Protein AF-A0A2T0AEH6-F1 (afdb_monomer_lite)

InterPro domains:
  IPR010255 Haem peroxidase superfamily [SSF48113] (1-86)
  IPR019791 Haem peroxidase, animal-type [PF03098] (2-90)
  IPR019791 Haem peroxidase, animal-type [PS50292] (1-151)
  IPR037120 Haem peroxidase domain superfamily, animal type [G3DSA:1.10.640.10] (1-102)
  IPR050783 Oxylipin biosynthesis and metabolism [PTHR11903] (1-120)

Organism: Rhodotorula toruloides (NCBI:txid5286)

pLDDT: mean 92.05, std 7.09, range [60.19, 98.0]

Radius of gyration: 24.36 Å; chains: 1; bounding box: 51×31×75 Å

Secondary structure (DSSP, 8-state):
--PPPPSSHHHH---HHHHHHHHHHHSSGGG--HHHHHHTSPPPPP-TT-S----HHHHHHHHHHHHHHHHH-GGGTTT-SHHHH-HHHHHHTS--TTSSSTT-SHHHHHHHH-TTT--TTBHHHHSTTS-HHHHHHHHHHTT-GGG-B-----PPPP-----SHHHHHHH-

Structure (mmCIF, N/CA/C/O backbone):
data_AF-A0A2T0AEH6-F1
#
_entry.id   AF-A0A2T0AEH6-F1
#
loop_
_atom_site.group_PDB
_atom_site.id
_atom_site.type_symbol
_atom_site.label_atom_id
_atom_site.label_alt_id
_atom_site.label_comp_id
_atom_site.label_asym_id
_atom_site.label_entity_id
_atom_site.label_seq_id
_atom_site.pdbx_PDB_ins_code
_atom_site.Cartn_x
_atom_site.Cartn_y
_atom_site.Cartn_z
_atom_site.occupancy
_atom_site.B_iso_or_equiv
_atom_site.auth_seq_id
_atom_site.auth_comp_id
_atom_site.auth_asym_id
_atom_site.auth_atom_id
_atom_site.pdbx_PDB_model_num
ATOM 1 N N . LEU A 1 1 ? -2.352 8.587 20.072 1.00 83.62 1 LEU A N 1
ATOM 2 C CA . LEU A 1 1 ? -2.871 8.571 18.676 1.00 83.62 1 LEU A CA 1
ATOM 3 C C . LEU A 1 1 ? -3.802 9.749 18.335 1.00 83.62 1 LEU A C 1
ATOM 5 O O . LEU A 1 1 ? -4.031 9.993 17.147 1.00 83.62 1 LEU A O 1
ATOM 9 N N . GLY A 1 2 ? -4.309 10.501 19.326 1.00 89.06 2 GLY A N 1
ATOM 10 C CA . GLY A 1 2 ? -5.234 11.620 19.084 1.00 89.06 2 GLY A CA 1
ATOM 11 C C . GLY A 1 2 ? -6.576 11.170 18.499 1.00 89.06 2 GLY A C 1
ATOM 12 O O . GLY A 1 2 ? -7.154 11.883 17.688 1.00 89.06 2 GLY A O 1
ATOM 13 N N . LEU A 1 3 ? -6.999 9.948 18.832 1.00 93.00 3 LEU A N 1
ATOM 14 C CA . LEU A 1 3 ? -8.300 9.387 18.479 1.00 93.00 3 LEU A CA 1
ATOM 15 C C . LEU A 1 3 ? -9.266 9.607 19.647 1.00 93.00 3 LEU A C 1
ATOM 17 O O . LEU A 1 3 ? -8.816 9.762 20.782 1.00 93.00 3 LEU A O 1
ATOM 21 N N . LYS A 1 4 ? -10.571 9.623 19.361 1.00 93.62 4 LYS A N 1
ATOM 22 C CA . LYS A 1 4 ? -11.606 9.631 20.398 1.00 93.62 4 LYS A CA 1
ATOM 23 C C . LYS A 1 4 ? -11.541 8.303 21.159 1.00 93.62 4 LYS A C 1
ATOM 25 O O . LYS A 1 4 ? -11.499 7.251 20.528 1.00 93.62 4 LYS A O 1
ATOM 30 N N . GLU A 1 5 ? -11.540 8.369 22.484 1.00 94.75 5 GLU A N 1
ATOM 31 C CA . GLU A 1 5 ? -11.700 7.190 23.336 1.00 94.75 5 GLU A CA 1
ATOM 32 C C . GLU A 1 5 ? -13.144 6.685 23.256 1.00 94.75 5 GLU A C 1
ATOM 34 O O . GLU A 1 5 ? -14.090 7.478 23.293 1.00 94.75 5 GLU A O 1
ATOM 39 N N . TYR A 1 6 ? -13.306 5.372 23.116 1.00 95.50 6 TYR A N 1
ATOM 40 C CA . TYR A 1 6 ? -14.624 4.750 23.093 1.00 95.50 6 TYR A CA 1
ATOM 41 C C . TYR A 1 6 ? -15.210 4.710 24.497 1.00 95.50 6 TYR A C 1
ATOM 43 O O . TYR A 1 6 ? -14.531 4.318 25.439 1.00 95.50 6 TYR A O 1
ATOM 51 N N . THR A 1 7 ? -16.482 5.079 24.628 1.00 95.81 7 THR A N 1
ATOM 52 C CA . THR A 1 7 ? -17.208 5.007 25.909 1.00 95.81 7 THR A CA 1
ATOM 53 C C . THR A 1 7 ? -18.222 3.863 25.960 1.00 95.81 7 THR A C 1
ATOM 55 O O . THR A 1 7 ? -18.707 3.518 27.035 1.00 95.81 7 THR A O 1
ATOM 58 N N . ASP A 1 8 ? -18.525 3.245 24.816 1.00 96.62 8 ASP A N 1
ATOM 59 C CA . ASP A 1 8 ? -19.372 2.057 24.695 1.00 96.62 8 ASP A CA 1
ATOM 60 C C . ASP A 1 8 ? -18.890 1.170 23.538 1.00 96.62 8 ASP A C 1
ATOM 62 O O . ASP A 1 8 ? -18.311 1.652 22.562 1.00 96.62 8 ASP A O 1
ATOM 66 N N . PHE A 1 9 ? -19.175 -0.132 23.620 1.00 97.75 9 PHE A N 1
ATOM 67 C CA . PHE A 1 9 ? -18.813 -1.099 22.579 1.00 97.75 9 PHE A CA 1
ATOM 68 C C . PHE A 1 9 ? -19.433 -0.789 21.209 1.00 97.75 9 PHE A C 1
ATOM 70 O O . PHE A 1 9 ? -18.836 -1.138 20.198 1.00 97.75 9 PHE A O 1
ATOM 77 N N . THR A 1 10 ? -20.582 -0.108 21.151 1.00 96.75 10 THR A N 1
ATOM 78 C CA . THR A 1 10 ? -21.221 0.278 19.878 1.00 96.75 10 THR A CA 1
ATOM 79 C C . THR A 1 10 ? -20.513 1.423 19.156 1.00 96.75 10 THR A C 1
ATOM 81 O O . THR A 1 10 ? -20.726 1.613 17.960 1.00 96.75 10 THR A O 1
ATOM 84 N N . GLU A 1 11 ? -19.664 2.186 19.855 1.00 95.69 11 GLU A N 1
ATOM 85 C CA . GLU A 1 11 ? -18.783 3.165 19.211 1.00 95.69 11 GLU A CA 1
ATOM 86 C C . GLU A 1 11 ? -17.559 2.499 18.563 1.00 95.69 11 GLU A C 1
ATOM 88 O O . GLU A 1 11 ? -17.015 3.036 17.597 1.00 95.69 11 GLU A O 1
ATOM 93 N N . TRP A 1 12 ? -17.133 1.351 19.101 1.00 96.25 12 TRP A N 1
ATOM 94 C CA . TRP A 1 12 ? -16.009 0.552 18.609 1.00 96.25 12 TRP A CA 1
ATOM 95 C C . TRP A 1 12 ? -16.395 -0.301 17.392 1.00 96.25 12 TRP A C 1
ATOM 97 O O . TRP A 1 12 ? -15.698 -0.269 16.375 1.00 96.25 12 TRP A O 1
ATOM 107 N N . ASP A 1 13 ? -17.530 -0.999 17.474 1.00 97.00 13 ASP A N 1
ATOM 108 C CA . ASP A 1 13 ? -18.149 -1.706 16.353 1.00 97.00 13 ASP A CA 1
ATOM 109 C C . ASP A 1 13 ? -19.686 -1.586 16.447 1.00 97.00 13 ASP A C 1
ATOM 111 O O . ASP A 1 13 ? -20.269 -1.963 17.468 1.00 97.00 13 ASP A O 1
ATOM 115 N N . PRO A 1 14 ? -20.384 -1.042 15.431 1.00 95.94 14 PRO A N 1
ATOM 116 C CA . PRO A 1 14 ? -21.836 -0.894 15.469 1.00 95.94 14 PRO A CA 1
ATOM 117 C C . PRO A 1 14 ? -22.596 -2.205 15.220 1.00 95.94 14 PRO A C 1
ATOM 119 O O . PRO A 1 14 ? -23.827 -2.210 15.346 1.00 95.94 14 PRO A O 1
ATOM 122 N N . ASP A 1 15 ? -21.924 -3.295 14.838 1.00 96.88 15 ASP A N 1
ATOM 123 C CA . ASP A 1 15 ? -22.540 -4.613 14.769 1.00 96.88 15 ASP A CA 1
ATOM 124 C C . ASP A 1 15 ? -22.957 -5.051 16.179 1.00 96.88 15 ASP A C 1
ATOM 126 O O . ASP A 1 15 ? -22.150 -5.202 17.102 1.00 96.88 15 ASP A O 1
ATOM 130 N N . LYS A 1 16 ? -24.266 -5.253 16.348 1.00 96.69 16 LYS A N 1
ATOM 131 C CA . LYS A 1 16 ? -24.860 -5.574 17.645 1.00 96.69 16 LYS A CA 1
ATOM 132 C C . LYS A 1 16 ? -24.350 -6.896 18.198 1.00 96.69 16 LYS A C 1
ATOM 134 O O . LYS A 1 16 ? -24.209 -6.999 19.415 1.00 96.69 16 LYS A O 1
ATOM 139 N N . ASP A 1 17 ? -24.077 -7.879 17.347 1.00 97.31 17 ASP A N 1
ATOM 140 C CA . ASP A 1 17 ? -23.636 -9.197 17.792 1.00 97.31 17 ASP A CA 1
ATOM 141 C C . ASP A 1 17 ? -22.189 -9.133 18.298 1.00 97.31 17 ASP A C 1
ATOM 143 O O . ASP A 1 17 ? -21.874 -9.716 19.341 1.00 97.31 17 ASP A O 1
ATOM 147 N N . ILE A 1 18 ? -21.332 -8.351 17.630 1.00 96.88 18 ILE A N 1
ATOM 148 C CA . ILE A 1 18 ? -19.943 -8.100 18.049 1.00 96.88 18 ILE A CA 1
ATOM 149 C C . ILE A 1 18 ? -19.919 -7.298 19.355 1.00 96.88 18 ILE A C 1
ATOM 151 O O . ILE A 1 18 ? -19.335 -7.747 20.348 1.00 96.88 18 ILE A O 1
ATOM 155 N N . ALA A 1 19 ? -20.604 -6.152 19.391 1.00 97.38 19 ALA A N 1
ATOM 156 C CA . ALA A 1 19 ? -20.620 -5.267 20.552 1.00 97.38 19 ALA A CA 1
ATOM 157 C C . ALA A 1 19 ? -21.203 -5.948 21.800 1.00 97.38 19 ALA A C 1
ATOM 159 O O . ALA A 1 19 ? -20.676 -5.795 22.903 1.00 97.38 19 ALA A O 1
ATOM 160 N N . GLU A 1 20 ? -22.277 -6.730 21.650 1.00 97.38 20 GLU A N 1
ATOM 161 C CA . GLU A 1 20 ? -22.903 -7.435 22.770 1.00 97.38 20 GLU A CA 1
ATOM 162 C C . GLU A 1 20 ? -22.067 -8.628 23.245 1.00 97.38 20 GLU A C 1
ATOM 164 O O . GLU A 1 20 ? -21.963 -8.873 24.450 1.00 97.38 20 GLU A O 1
ATOM 169 N N . THR A 1 21 ? -21.410 -9.344 22.329 1.00 97.56 21 THR A N 1
ATOM 170 C CA . THR A 1 21 ? -20.461 -10.402 22.700 1.00 97.56 21 THR A CA 1
ATOM 171 C C . THR A 1 21 ? -19.300 -9.824 23.507 1.00 97.56 21 THR A C 1
ATOM 173 O O . THR A 1 21 ? -18.993 -10.329 24.591 1.00 97.56 21 THR A O 1
ATOM 176 N N . ALA A 1 22 ? -18.713 -8.716 23.048 1.00 97.50 22 ALA A N 1
ATOM 177 C CA . ALA A 1 22 ? -17.663 -8.014 23.776 1.00 97.50 22 ALA A CA 1
ATOM 178 C C . ALA A 1 22 ? -18.157 -7.510 25.142 1.00 97.50 22 ALA A C 1
ATOM 180 O O . ALA A 1 22 ? -17.498 -7.740 26.156 1.00 97.50 22 ALA A O 1
ATOM 181 N N . ARG A 1 23 ? -19.365 -6.937 25.220 1.00 97.25 23 ARG A N 1
ATOM 182 C CA . ARG A 1 23 ? -19.973 -6.506 26.490 1.00 97.25 23 ARG A CA 1
ATOM 183 C C . ARG A 1 23 ? -20.113 -7.654 27.488 1.00 97.25 23 ARG A C 1
ATOM 185 O O . ARG A 1 23 ? -19.839 -7.480 28.677 1.00 97.25 23 ARG A O 1
ATOM 192 N N . ARG A 1 24 ? -20.491 -8.850 27.032 1.00 97.69 24 ARG A N 1
ATOM 193 C CA . ARG A 1 24 ? -20.608 -10.037 27.896 1.00 97.69 24 ARG A CA 1
ATOM 194 C C . ARG A 1 24 ? -19.260 -10.522 28.413 1.00 97.69 24 ARG A C 1
ATOM 196 O O . ARG A 1 24 ? -19.203 -10.935 29.573 1.00 97.69 24 ARG A O 1
ATOM 203 N N . LEU A 1 25 ? -18.216 -10.471 27.590 1.00 97.50 25 LEU A N 1
ATOM 204 C CA . LEU A 1 25 ? -16.867 -10.912 27.948 1.00 97.50 25 LEU A CA 1
ATOM 205 C C . LEU A 1 25 ? -16.155 -9.894 28.848 1.00 97.50 25 LEU A C 1
ATOM 207 O O . LEU A 1 25 ? -15.718 -10.238 29.943 1.00 97.50 25 LEU A O 1
ATOM 211 N N . TYR A 1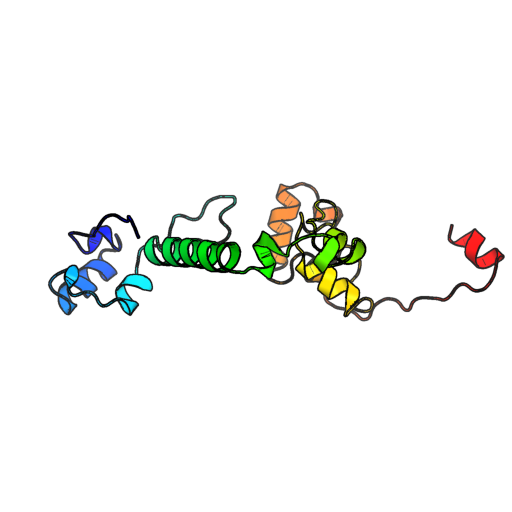 26 ? -16.113 -8.634 28.421 1.00 97.81 26 TYR A N 1
ATOM 212 C CA . TYR A 1 26 ? -15.263 -7.591 29.000 1.00 97.81 26 TYR A CA 1
ATOM 213 C C . TYR A 1 26 ? -15.961 -6.716 30.038 1.00 97.81 26 TYR A C 1
ATOM 215 O O . TYR A 1 26 ? -15.294 -6.091 30.863 1.00 97.81 26 TYR A O 1
ATOM 223 N N . LYS A 1 27 ? -17.301 -6.695 30.047 1.00 97.00 27 LYS A N 1
ATOM 224 C CA . LYS A 1 27 ? -18.177 -5.876 30.913 1.00 97.00 27 LYS A CA 1
ATOM 225 C C . LYS A 1 27 ? -18.087 -4.366 30.673 1.00 97.00 27 LYS A C 1
ATOM 227 O O . LYS A 1 27 ? -19.125 -3.717 30.603 1.00 97.00 27 LYS A O 1
ATOM 232 N N . HIS A 1 28 ? -16.882 -3.828 30.524 1.00 96.88 28 HIS A N 1
ATOM 233 C CA . HIS A 1 28 ? -16.587 -2.424 30.257 1.00 96.88 28 HIS A CA 1
ATOM 234 C C . HIS A 1 28 ? -15.614 -2.305 29.080 1.00 96.88 28 HIS A C 1
ATOM 236 O O . HIS A 1 28 ? -14.750 -3.167 28.918 1.00 96.88 28 HIS A O 1
ATOM 242 N N . VAL A 1 29 ? -15.750 -1.253 28.268 1.00 96.50 29 VAL A N 1
ATOM 243 C CA . VAL A 1 29 ? -14.952 -1.067 27.041 1.00 96.50 29 VAL A CA 1
ATOM 244 C C . VAL A 1 29 ? -13.453 -0.947 27.328 1.00 96.50 29 VAL A C 1
ATOM 246 O O . VAL A 1 29 ? -12.652 -1.521 26.603 1.00 96.50 29 VAL A O 1
ATOM 249 N N . ASP A 1 30 ? -13.077 -0.335 28.452 1.00 96.50 30 ASP A N 1
ATOM 250 C CA . ASP A 1 30 ? -11.673 -0.224 28.889 1.00 96.50 30 ASP A CA 1
ATOM 251 C C . ASP A 1 30 ? -10.992 -1.572 29.179 1.00 96.50 30 ASP A C 1
ATOM 253 O O . ASP A 1 30 ? -9.767 -1.645 29.235 1.00 96.50 30 ASP A O 1
ATOM 257 N N . ASN A 1 31 ? -11.770 -2.643 29.371 1.00 97.69 31 ASN A N 1
ATOM 258 C CA . ASN A 1 31 ? -11.231 -3.987 29.583 1.00 97.69 31 ASN A CA 1
ATOM 259 C C . ASN A 1 31 ? -10.982 -4.739 28.265 1.00 97.69 31 ASN A C 1
ATOM 261 O O . ASN A 1 31 ? -10.493 -5.867 28.307 1.00 97.69 31 ASN A O 1
ATOM 265 N N . LEU A 1 32 ? -11.348 -4.164 27.114 1.00 96.81 32 LEU A N 1
ATOM 266 C CA . LEU A 1 32 ? -11.115 -4.762 25.804 1.00 96.81 32 LEU A CA 1
ATOM 267 C C . LEU A 1 32 ? -9.609 -4.821 25.533 1.00 96.81 32 LEU A C 1
ATOM 269 O O . LEU A 1 32 ? -8.943 -3.784 25.491 1.00 96.81 32 LEU A O 1
ATOM 273 N N . GLU A 1 33 ? -9.046 -6.018 25.343 1.00 96.94 33 GLU A N 1
ATOM 274 C CA . GLU A 1 33 ? -7.615 -6.098 25.066 1.00 96.94 33 GLU A CA 1
ATOM 275 C C . GLU A 1 33 ? -7.283 -5.533 23.686 1.00 96.94 33 GLU A C 1
ATOM 277 O O . GLU A 1 33 ? -8.092 -5.517 22.756 1.00 96.94 33 GLU A O 1
ATOM 282 N N . LEU A 1 34 ? -6.025 -5.123 23.536 1.00 95.44 34 LEU A N 1
ATOM 283 C CA . LEU A 1 34 ? -5.546 -4.482 22.322 1.00 95.44 34 LEU A CA 1
ATOM 284 C C . LEU A 1 34 ? -5.797 -5.331 21.069 1.00 95.44 34 LEU A C 1
ATOM 286 O O . LEU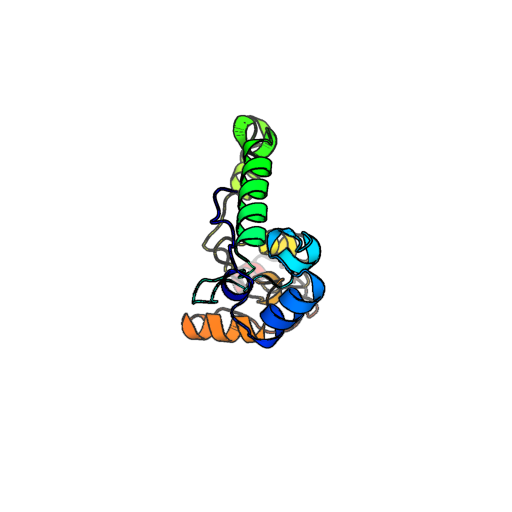 A 1 34 ? -6.273 -4.811 20.072 1.00 95.44 34 LEU A O 1
ATOM 290 N N . TYR A 1 35 ? -5.492 -6.630 21.093 1.00 96.75 35 TYR A N 1
ATOM 291 C CA . TYR A 1 35 ? -5.628 -7.470 19.900 1.00 96.75 35 TYR A CA 1
ATOM 292 C C . TYR A 1 35 ? -7.076 -7.580 19.382 1.00 96.75 35 TYR A C 1
ATOM 294 O O . TYR A 1 35 ? -7.300 -7.203 18.230 1.00 96.75 35 TYR A O 1
ATOM 302 N N . PRO A 1 36 ? -8.071 -8.032 20.176 1.00 95.62 36 PRO A N 1
ATOM 303 C CA . PRO A 1 36 ? -9.460 -8.041 19.726 1.00 95.62 36 PRO A CA 1
ATOM 304 C C . PRO A 1 36 ? -9.957 -6.629 19.414 1.00 95.62 36 PRO A C 1
ATOM 306 O O . PRO A 1 36 ? -10.595 -6.445 18.382 1.00 95.62 36 PRO A O 1
ATOM 309 N N . GLY A 1 37 ? -9.580 -5.630 20.222 1.00 96.19 37 GLY A N 1
ATOM 310 C CA . GLY A 1 37 ? -9.917 -4.230 19.981 1.00 96.19 37 GLY A CA 1
ATOM 311 C C . GLY A 1 37 ? -9.426 -3.696 18.636 1.00 96.19 37 GLY A C 1
ATOM 312 O O . GLY A 1 37 ? -10.125 -2.904 18.022 1.00 96.19 37 GLY A O 1
ATOM 313 N N . LEU A 1 38 ? -8.274 -4.150 18.135 1.00 96.00 38 LEU A N 1
ATOM 314 C CA . LEU A 1 38 ? -7.771 -3.787 16.806 1.00 96.00 38 LEU A CA 1
ATOM 315 C C . LEU A 1 38 ? -8.418 -4.607 15.684 1.00 96.00 38 LEU A C 1
ATOM 317 O O . LEU A 1 38 ? -8.733 -4.063 14.629 1.00 96.00 38 LEU A O 1
ATOM 321 N N . MET A 1 39 ? -8.574 -5.918 15.880 1.00 95.38 39 MET A N 1
ATOM 322 C CA . MET A 1 39 ? -9.005 -6.835 14.817 1.00 95.38 39 MET A CA 1
ATOM 323 C C . MET A 1 39 ? -10.503 -6.761 14.516 1.00 95.38 39 MET A C 1
ATOM 325 O O . MET A 1 39 ? -10.898 -7.057 13.390 1.00 95.38 39 MET A O 1
ATOM 329 N N . ALA A 1 40 ? -11.316 -6.381 15.502 1.00 95.81 40 ALA A N 1
ATOM 330 C CA . ALA A 1 40 ? -12.760 -6.210 15.363 1.00 95.81 40 ALA A CA 1
ATOM 331 C C . ALA A 1 40 ? -13.200 -4.741 15.512 1.00 95.81 40 ALA A C 1
ATOM 333 O O . ALA A 1 40 ? -14.370 -4.471 15.726 1.00 95.81 40 ALA A O 1
ATOM 334 N N . GLU A 1 41 ? -12.275 -3.781 15.390 1.00 96.62 41 GLU A N 1
ATOM 335 C CA . GLU A 1 41 ? -12.655 -2.375 15.209 1.00 96.62 41 GLU A CA 1
ATOM 336 C C . GLU A 1 41 ? -13.379 -2.207 13.874 1.00 96.62 41 GLU A C 1
ATOM 338 O O . GLU A 1 41 ? -12.914 -2.735 12.855 1.00 96.62 41 GLU A O 1
ATOM 343 N N . GLN A 1 42 ? -14.445 -1.401 13.844 1.00 95.25 42 GLN A N 1
ATOM 344 C CA . GLN A 1 42 ? -15.128 -1.136 12.588 1.00 95.25 42 GLN A CA 1
ATOM 345 C C . GLN A 1 42 ? -14.152 -0.599 11.518 1.00 95.25 42 GLN A C 1
ATOM 347 O O . GLN A 1 42 ? -13.527 0.456 11.699 1.00 95.25 42 GLN A O 1
ATOM 352 N N . PRO A 1 43 ? -14.065 -1.269 10.353 1.00 93.44 43 PRO A N 1
ATOM 353 C CA . PRO A 1 43 ? -13.276 -0.784 9.234 1.00 93.44 43 PRO A CA 1
ATOM 354 C C . PRO A 1 43 ? -13.785 0.564 8.719 1.00 93.44 43 PRO A C 1
ATOM 356 O O . PRO A 1 43 ? -14.991 0.819 8.657 1.00 93.44 43 PRO A O 1
ATOM 359 N N . LYS A 1 44 ? -12.866 1.423 8.263 1.00 91.50 44 LYS A N 1
ATOM 360 C CA . LYS A 1 44 ? -13.243 2.642 7.537 1.00 91.50 44 LYS A CA 1
ATOM 361 C C . LYS A 1 44 ? -14.115 2.292 6.321 1.00 91.50 44 LYS A C 1
ATOM 363 O O . LYS A 1 44 ? -13.856 1.294 5.648 1.00 91.50 44 LYS A O 1
ATOM 368 N N . PRO A 1 45 ? -15.108 3.124 5.967 1.00 91.50 45 PRO A N 1
ATOM 369 C CA . PRO A 1 45 ? -15.911 2.877 4.779 1.00 91.50 45 PRO A CA 1
ATOM 370 C C . PRO A 1 45 ? -15.028 2.925 3.528 1.00 91.50 45 PRO A C 1
ATOM 372 O O . PRO A 1 45 ? -14.359 3.929 3.273 1.00 91.50 45 PRO A O 1
ATOM 375 N N . SER A 1 46 ? -15.056 1.856 2.734 1.00 88.81 46 SER A N 1
ATOM 376 C CA . SER A 1 46 ? -14.384 1.827 1.434 1.00 88.81 46 SER A CA 1
ATOM 377 C C . SER A 1 46 ? -15.112 2.740 0.447 1.00 88.81 46 SER A C 1
ATOM 379 O O . SER A 1 46 ? -16.333 2.683 0.308 1.00 88.81 46 SER A O 1
ATOM 381 N N . ARG A 1 47 ? -14.359 3.607 -0.228 1.00 87.38 47 ARG A N 1
ATOM 382 C CA . ARG A 1 47 ? -14.832 4.549 -1.255 1.00 87.38 47 ARG A CA 1
ATOM 383 C C . ARG A 1 47 ? -13.903 4.506 -2.464 1.00 87.38 47 ARG A C 1
ATOM 385 O O . ARG A 1 47 ? -12.805 3.962 -2.374 1.00 87.38 47 ARG A O 1
ATOM 392 N N . GLU A 1 48 ? -14.304 5.103 -3.579 1.00 81.25 48 GLU A N 1
ATOM 393 C CA . GLU A 1 48 ? -13.407 5.271 -4.727 1.00 81.25 48 GLU A CA 1
ATOM 394 C C . GLU A 1 48 ? -12.094 5.956 -4.301 1.00 81.25 48 GLU A C 1
ATOM 396 O O . GLU A 1 48 ? -12.105 6.900 -3.510 1.00 81.25 48 GLU A O 1
ATOM 401 N N . GLY A 1 49 ? -10.956 5.411 -4.742 1.00 78.56 49 GLY A N 1
ATOM 402 C CA . GLY A 1 49 ? -9.620 5.836 -4.301 1.00 78.56 49 GLY A CA 1
ATOM 403 C C . GLY A 1 49 ? -9.164 5.283 -2.942 1.00 78.56 49 GLY A C 1
ATOM 404 O O . GLY A 1 49 ? -8.047 5.563 -2.513 1.00 78.56 49 GLY A O 1
ATOM 405 N N . SER A 1 50 ? -9.979 4.475 -2.255 1.00 82.94 50 SER A N 1
ATOM 406 C CA . SER A 1 50 ? -9.548 3.787 -1.030 1.00 82.94 50 SER A CA 1
ATOM 407 C C . SER A 1 50 ? -8.623 2.624 -1.380 1.00 82.94 50 SER A C 1
ATOM 409 O O . SER A 1 50 ? -9.067 1.641 -1.963 1.00 82.94 50 SER A O 1
ATOM 411 N N . GLY A 1 51 ? -7.342 2.724 -1.016 1.00 78.50 51 GLY A N 1
ATOM 412 C CA . GLY A 1 51 ? -6.382 1.627 -1.196 1.00 78.50 51 GLY A CA 1
ATOM 413 C C . GLY A 1 51 ? -6.446 0.579 -0.080 1.00 78.50 51 GLY A C 1
ATOM 414 O O . GLY A 1 51 ? -6.465 -0.617 -0.343 1.00 78.50 51 GLY A O 1
ATOM 415 N N . LEU A 1 52 ? -6.515 1.030 1.174 1.00 84.00 52 LEU A N 1
ATOM 416 C CA . LEU A 1 52 ? -6.633 0.188 2.364 1.00 84.00 52 LEU A CA 1
ATOM 417 C C . LEU A 1 52 ? -7.641 0.834 3.316 1.00 84.00 52 LEU A C 1
ATOM 419 O O . LEU A 1 52 ? -7.544 2.031 3.596 1.00 84.00 52 LEU A O 1
ATOM 423 N N . ALA A 1 53 ? -8.579 0.047 3.839 1.00 89.69 53 ALA A N 1
ATOM 424 C CA . ALA A 1 53 ? -9.633 0.530 4.727 1.00 89.69 53 ALA A CA 1
ATOM 425 C C . ALA A 1 53 ? -9.676 -0.271 6.043 1.00 89.69 53 ALA A C 1
ATOM 427 O O . ALA A 1 53 ? -10.642 -0.987 6.285 1.00 89.69 53 ALA A O 1
ATOM 428 N N . PRO A 1 54 ? -8.631 -0.203 6.893 1.00 92.88 54 PRO A N 1
ATOM 429 C CA . PRO A 1 54 ? -8.645 -0.876 8.184 1.00 92.88 54 PRO A CA 1
ATOM 430 C C . PRO A 1 54 ? -9.404 -0.022 9.216 1.00 92.88 54 PRO A C 1
ATOM 432 O O . PRO A 1 54 ? -9.871 1.080 8.898 1.00 92.88 54 PRO A O 1
ATOM 435 N N . GLY A 1 55 ? -9.477 -0.500 10.460 1.00 94.25 55 GLY A N 1
ATOM 436 C CA . GLY A 1 55 ? -9.926 0.298 11.605 1.00 94.25 55 GLY A CA 1
ATOM 437 C C . GLY A 1 55 ? -9.141 1.610 11.762 1.00 94.25 55 GLY A C 1
ATOM 438 O O . GLY A 1 55 ? -8.035 1.786 11.224 1.00 94.25 55 GLY A O 1
ATOM 439 N N . TYR A 1 56 ? -9.718 2.582 12.467 1.00 93.31 56 TYR A N 1
ATOM 440 C CA . TYR A 1 56 ? -9.117 3.900 12.658 1.00 93.31 56 TYR A CA 1
ATOM 441 C C . TYR A 1 56 ? -7.827 3.827 13.469 1.00 93.31 56 TYR A C 1
ATOM 443 O O . TYR A 1 56 ? -6.881 4.557 13.140 1.00 93.31 56 TYR A O 1
ATOM 451 N N . ILE A 1 57 ? -7.755 2.935 14.458 1.00 95.00 57 ILE A N 1
ATOM 452 C CA . ILE A 1 57 ? -6.568 2.747 15.294 1.00 95.00 57 ILE A CA 1
ATOM 453 C C . ILE A 1 57 ? -5.427 2.171 14.457 1.00 95.00 57 ILE A C 1
ATOM 455 O O . ILE A 1 57 ? -4.366 2.797 14.378 1.00 95.00 57 ILE A O 1
ATOM 459 N N . ILE A 1 58 ? -5.658 1.048 13.760 1.00 95.94 58 ILE A N 1
ATOM 460 C CA . ILE A 1 58 ? -4.659 0.428 12.869 1.00 95.94 58 ILE A CA 1
ATOM 461 C C . ILE A 1 58 ? -4.189 1.438 11.819 1.00 95.94 58 ILE A C 1
ATOM 463 O O . ILE A 1 58 ? -2.990 1.637 11.627 1.00 95.94 58 ILE A O 1
ATOM 467 N N . SER A 1 59 ? -5.123 2.133 11.165 1.00 93.12 59 SER A N 1
ATOM 468 C CA . SER A 1 59 ? -4.788 3.113 10.133 1.00 93.12 59 SER A CA 1
ATOM 469 C C . SER A 1 59 ? -3.914 4.251 10.670 1.00 93.12 59 SER A C 1
ATOM 471 O O . SER A 1 59 ? -2.941 4.633 10.020 1.00 93.12 59 SER A O 1
ATOM 473 N N . ARG A 1 60 ? -4.229 4.803 11.851 1.00 93.75 60 ARG A N 1
ATOM 474 C CA . ARG A 1 60 ? -3.418 5.872 12.457 1.00 93.75 60 ARG A CA 1
ATOM 475 C C . ARG A 1 60 ? -2.056 5.377 12.913 1.00 93.75 60 ARG A C 1
ATOM 477 O O . ARG A 1 60 ? -1.091 6.118 12.748 1.00 93.75 60 ARG A O 1
ATOM 484 N N . ALA A 1 61 ? -1.979 4.167 13.460 1.00 94.56 61 ALA A N 1
ATOM 485 C CA . ALA A 1 61 ? -0.718 3.563 13.866 1.00 94.56 61 ALA A CA 1
ATOM 486 C C . ALA A 1 61 ? 0.213 3.381 12.659 1.00 94.56 61 ALA A C 1
ATOM 488 O O . ALA A 1 61 ? 1.312 3.927 12.673 1.00 94.56 61 ALA A O 1
ATOM 489 N N . ILE A 1 62 ? -0.265 2.739 11.584 1.00 94.44 62 ILE A N 1
ATOM 490 C CA . ILE A 1 62 ? 0.512 2.530 10.350 1.00 94.44 62 ILE A CA 1
ATOM 491 C C . ILE A 1 62 ? 0.991 3.864 9.768 1.00 94.44 62 ILE A C 1
ATOM 493 O O . ILE A 1 62 ? 2.161 4.002 9.430 1.00 94.44 62 ILE A O 1
ATOM 497 N N . LEU A 1 63 ? 0.114 4.870 9.662 1.00 92.81 63 LEU A N 1
ATOM 498 C CA . LEU A 1 63 ? 0.494 6.166 9.085 1.00 92.81 63 LEU A CA 1
AT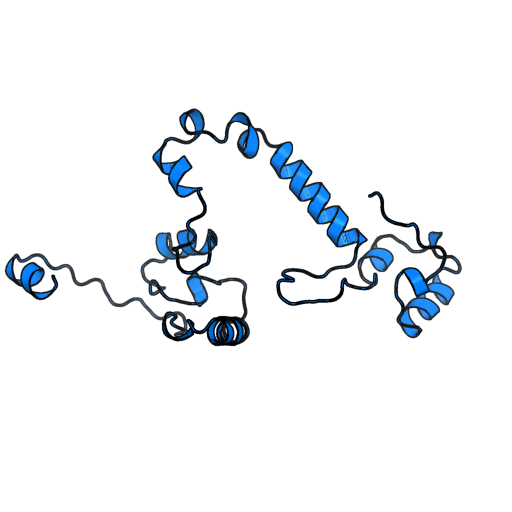OM 499 C C . LEU A 1 63 ? 1.490 6.937 9.959 1.00 92.81 63 LEU A C 1
ATOM 501 O O . LEU A 1 63 ? 2.387 7.594 9.432 1.00 92.81 63 LEU A O 1
ATOM 505 N N . SER A 1 64 ? 1.336 6.875 11.284 1.00 94.88 64 SER A N 1
ATOM 506 C CA . SER A 1 64 ? 2.272 7.506 12.216 1.00 94.88 64 SER A CA 1
ATOM 507 C C . SER A 1 64 ? 3.643 6.839 12.160 1.00 94.88 64 SER A C 1
ATOM 509 O O . SER A 1 64 ? 4.654 7.537 12.151 1.00 94.88 64 SER A O 1
ATOM 511 N N . ASP A 1 65 ? 3.670 5.508 12.110 1.00 96.44 65 ASP A N 1
ATOM 512 C CA . ASP A 1 65 ? 4.901 4.729 12.037 1.00 96.44 65 ASP A CA 1
ATOM 513 C C . ASP A 1 65 ? 5.608 4.927 10.692 1.00 96.44 65 ASP A C 1
ATOM 515 O O . ASP A 1 65 ? 6.781 5.275 10.664 1.00 96.44 65 ASP A O 1
ATOM 519 N N . ALA A 1 66 ? 4.880 4.875 9.572 1.00 95.56 66 ALA A N 1
ATOM 520 C CA . ALA A 1 66 ? 5.434 5.168 8.250 1.00 95.56 66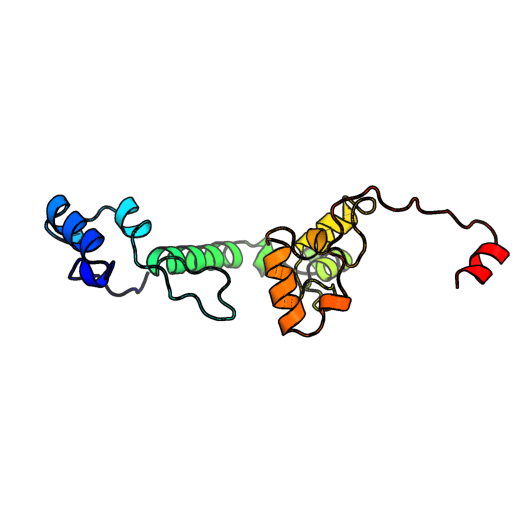 ALA A CA 1
ATOM 521 C C . ALA A 1 66 ? 6.069 6.569 8.184 1.00 95.56 66 ALA A C 1
ATOM 523 O O . ALA A 1 66 ? 7.161 6.739 7.641 1.00 95.56 66 ALA A O 1
ATOM 524 N N . ALA A 1 67 ? 5.423 7.580 8.777 1.00 95.69 67 ALA A N 1
ATOM 525 C CA . ALA A 1 67 ? 5.997 8.919 8.863 1.00 95.69 67 ALA A CA 1
ATOM 526 C C . ALA A 1 67 ? 7.266 8.954 9.729 1.00 95.69 67 ALA A C 1
ATOM 528 O O . ALA A 1 67 ? 8.214 9.656 9.376 1.00 95.69 67 ALA A O 1
ATOM 529 N N . ALA A 1 68 ? 7.293 8.218 10.843 1.00 97.06 68 ALA A N 1
ATOM 530 C CA . ALA A 1 68 ? 8.459 8.124 11.715 1.00 97.06 68 ALA A CA 1
ATOM 531 C C . ALA A 1 68 ? 9.627 7.393 11.036 1.00 97.06 68 ALA A C 1
ATOM 533 O O . ALA A 1 68 ? 10.745 7.897 11.082 1.00 97.06 68 ALA A O 1
ATOM 534 N N . LEU A 1 69 ? 9.371 6.275 10.349 1.00 97.81 69 LEU A N 1
ATOM 535 C CA . LEU A 1 69 ? 10.373 5.518 9.594 1.00 97.81 69 LEU A CA 1
ATOM 536 C C . LEU A 1 69 ? 11.012 6.377 8.499 1.00 97.81 69 LEU A C 1
ATOM 538 O O . LEU A 1 69 ? 12.232 6.469 8.428 1.00 97.81 69 LEU A O 1
ATOM 542 N N . VAL A 1 70 ? 10.204 7.068 7.688 1.00 96.50 70 VAL A N 1
ATOM 543 C CA . VAL A 1 70 ? 10.732 7.905 6.599 1.00 96.50 70 VAL A CA 1
ATOM 544 C C . VAL A 1 70 ? 11.474 9.124 7.142 1.00 96.50 70 VAL A C 1
ATOM 546 O O . VAL A 1 70 ? 12.576 9.416 6.693 1.00 96.50 70 VAL A O 1
ATOM 549 N N . ARG A 1 71 ? 10.898 9.849 8.109 1.00 96.69 71 ARG A N 1
ATOM 550 C CA . ARG A 1 71 ? 11.512 11.088 8.628 1.00 96.69 71 ARG A CA 1
ATOM 551 C C . ARG A 1 71 ? 12.679 10.833 9.578 1.00 96.69 71 ARG A C 1
ATOM 553 O O . ARG A 1 71 ? 13.495 11.728 9.769 1.00 96.69 71 ARG A O 1
ATOM 560 N N . GLY A 1 72 ? 12.722 9.661 10.205 1.00 97.50 72 GLY A N 1
ATOM 561 C CA . GLY A 1 72 ? 13.784 9.245 11.117 1.00 97.50 72 GLY A CA 1
ATOM 562 C C . GLY A 1 72 ? 14.990 8.632 10.409 1.00 97.50 72 GLY A C 1
ATOM 563 O O . GLY A 1 72 ? 16.067 8.577 10.999 1.00 97.50 72 GLY A O 1
ATOM 564 N N . ASP A 1 73 ? 14.839 8.197 9.156 1.00 98.00 73 ASP A N 1
ATOM 565 C CA . ASP A 1 73 ? 15.934 7.626 8.380 1.00 98.00 73 ASP A CA 1
ATOM 566 C C . ASP A 1 73 ? 16.728 8.722 7.653 1.00 98.00 73 ASP A C 1
ATOM 568 O O . ASP A 1 73 ? 16.224 9.455 6.794 1.00 98.00 73 ASP A O 1
ATOM 572 N N . ARG A 1 74 ? 18.020 8.808 7.976 1.00 97.38 74 ARG A N 1
ATOM 573 C CA . ARG A 1 74 ? 18.961 9.729 7.332 1.00 97.38 74 ARG A CA 1
ATOM 574 C C . ARG A 1 74 ? 19.047 9.500 5.819 1.00 97.38 74 ARG A C 1
ATOM 576 O O . ARG A 1 74 ? 19.156 10.479 5.086 1.00 97.38 74 ARG A O 1
ATOM 583 N N . PHE A 1 75 ? 18.976 8.254 5.349 1.00 96.44 75 PHE A N 1
ATOM 584 C CA . PHE A 1 75 ? 19.073 7.893 3.929 1.00 96.44 75 PHE A CA 1
ATOM 585 C C . PHE A 1 75 ? 17.834 8.281 3.117 1.00 96.44 75 PHE A C 1
AT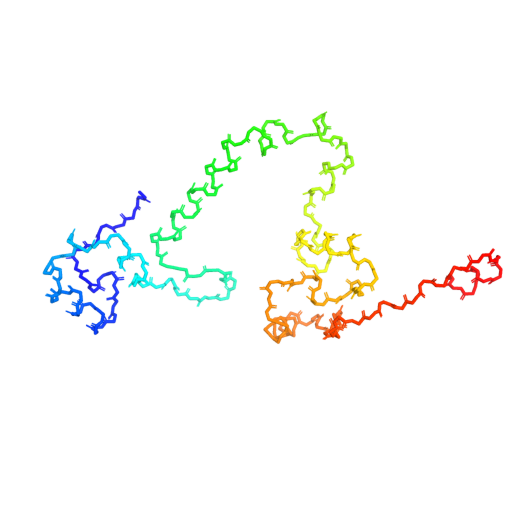OM 587 O O . PHE A 1 75 ? 17.934 8.443 1.904 1.00 96.44 75 PHE A O 1
ATOM 594 N N . LEU A 1 76 ? 16.688 8.463 3.778 1.00 95.38 76 LEU A N 1
ATOM 595 C CA . LEU A 1 76 ? 15.436 8.916 3.161 1.00 95.38 76 LEU A CA 1
ATOM 596 C C . LEU A 1 76 ? 15.189 10.421 3.351 1.00 95.38 76 LEU A C 1
ATOM 598 O O . LEU A 1 76 ? 14.201 10.954 2.849 1.00 95.38 76 LEU A O 1
ATOM 602 N N . THR A 1 77 ? 16.082 11.112 4.064 1.00 95.56 77 THR A N 1
ATOM 603 C CA . THR A 1 77 ? 15.991 12.550 4.341 1.00 95.56 77 THR A CA 1
ATOM 604 C C . THR A 1 77 ? 17.261 13.276 3.899 1.00 95.56 77 THR A C 1
ATOM 606 O O . THR A 1 77 ? 17.382 13.656 2.740 1.00 95.56 77 THR A O 1
ATOM 609 N N . HIS A 1 78 ? 18.221 13.468 4.802 1.00 96.06 78 HIS A N 1
ATOM 610 C CA . HIS A 1 78 ? 19.429 14.264 4.576 1.00 96.06 78 HIS A CA 1
ATOM 611 C C . HIS A 1 78 ? 20.303 13.718 3.436 1.00 96.06 78 HIS A C 1
ATOM 613 O O . HIS A 1 78 ? 20.794 14.468 2.593 1.00 96.06 78 HIS A O 1
ATOM 619 N N . ASP A 1 79 ? 20.472 12.400 3.388 1.00 96.81 79 ASP A N 1
ATOM 620 C CA . ASP A 1 79 ? 21.322 11.714 2.415 1.00 96.81 79 ASP A CA 1
ATOM 621 C C . ASP A 1 79 ? 20.571 11.316 1.136 1.00 96.81 79 ASP A C 1
ATOM 623 O O . ASP A 1 79 ? 21.169 10.746 0.224 1.00 96.81 79 ASP A O 1
ATOM 627 N N . TYR A 1 80 ? 19.281 11.647 1.030 1.00 95.81 80 TYR A N 1
ATOM 628 C CA . TYR A 1 80 ? 18.492 11.415 -0.176 1.00 95.81 80 TYR A CA 1
ATOM 629 C C . TYR A 1 80 ? 18.778 12.496 -1.227 1.00 95.81 80 TYR A C 1
ATOM 631 O O . TYR A 1 80 ? 17.956 13.364 -1.521 1.00 95.81 80 TYR A O 1
ATOM 639 N N . ASN A 1 81 ? 19.997 12.492 -1.764 1.00 95.06 81 ASN A N 1
ATOM 640 C CA . ASN A 1 81 ? 20.453 13.484 -2.729 1.00 95.06 81 ASN A CA 1
ATOM 641 C C . ASN A 1 81 ? 21.484 12.904 -3.715 1.00 95.06 81 ASN A C 1
ATOM 643 O O . ASN A 1 81 ? 22.042 11.821 -3.524 1.00 95.06 81 ASN A O 1
ATOM 647 N N . VAL A 1 82 ? 21.744 13.657 -4.786 1.00 96.75 82 VAL A N 1
ATOM 648 C CA . VAL A 1 82 ? 22.639 13.265 -5.887 1.00 96.75 82 VAL A CA 1
ATOM 649 C C . VAL A 1 82 ? 24.082 13.022 -5.427 1.00 96.75 82 VAL A C 1
ATOM 651 O O . VAL A 1 82 ? 24.745 12.149 -5.986 1.00 96.75 82 VAL A O 1
ATOM 654 N N . ALA A 1 83 ? 24.570 13.753 -4.418 1.00 95.56 83 ALA A N 1
ATOM 655 C CA . ALA A 1 83 ? 25.942 13.601 -3.935 1.00 95.56 83 ALA A CA 1
ATOM 656 C C . ALA A 1 83 ? 26.164 12.234 -3.268 1.00 95.56 83 ALA A C 1
ATOM 658 O O . ALA A 1 83 ? 27.234 11.652 -3.430 1.00 95.56 83 ALA A O 1
ATOM 659 N N . THR A 1 84 ? 25.148 11.699 -2.582 1.00 96.88 84 THR A N 1
ATOM 660 C CA . THR A 1 84 ? 25.224 10.382 -1.931 1.00 96.88 84 THR A CA 1
ATOM 661 C C . THR A 1 84 ? 24.833 9.227 -2.865 1.00 96.88 84 THR A C 1
ATOM 663 O O . THR A 1 84 ? 25.443 8.163 -2.797 1.00 96.88 84 THR A O 1
ATOM 666 N N . LEU A 1 85 ? 23.840 9.401 -3.750 1.00 94.81 85 LEU A N 1
ATOM 667 C CA . LEU A 1 85 ? 23.270 8.309 -4.565 1.00 94.81 85 LEU A CA 1
ATOM 668 C C . LEU A 1 85 ? 23.822 8.205 -5.997 1.00 94.81 85 LEU A C 1
ATOM 670 O O . LEU A 1 85 ? 23.631 7.172 -6.637 1.00 94.81 85 LEU A O 1
ATOM 674 N N . THR A 1 86 ? 24.537 9.220 -6.496 1.00 96.50 86 THR A N 1
ATOM 675 C CA . THR A 1 86 ? 24.785 9.519 -7.927 1.00 96.50 86 THR A CA 1
ATOM 676 C C . THR A 1 86 ? 23.559 10.079 -8.653 1.00 96.50 86 THR A C 1
ATOM 678 O O . THR A 1 86 ? 22.413 9.803 -8.292 1.00 96.50 86 THR A O 1
ATOM 681 N N . SER A 1 87 ? 23.793 10.838 -9.730 1.00 96.38 87 SER A N 1
ATOM 682 C CA . SER A 1 87 ? 22.719 11.437 -10.537 1.00 96.38 87 SER A CA 1
ATOM 683 C C . SER A 1 87 ? 21.805 10.387 -11.164 1.00 96.38 87 SER A C 1
ATOM 685 O O . SER A 1 87 ? 20.594 10.580 -11.207 1.00 96.38 87 SER A O 1
ATOM 687 N N . TYR A 1 88 ? 22.378 9.262 -11.606 1.00 94.75 88 TYR A N 1
ATOM 688 C CA . TYR A 1 88 ? 21.628 8.180 -12.238 1.00 94.75 88 TYR A CA 1
ATOM 689 C C . TYR A 1 88 ? 20.641 7.526 -11.262 1.00 94.75 88 TYR A C 1
ATOM 691 O O . TYR A 1 88 ? 19.453 7.446 -11.563 1.00 94.75 88 TYR A O 1
ATOM 699 N N . HIS A 1 89 ? 21.090 7.112 -10.070 1.00 93.56 89 HIS A N 1
ATOM 700 C CA . HIS A 1 89 ? 20.179 6.478 -9.109 1.00 93.56 89 HIS A CA 1
ATOM 701 C C . HIS A 1 89 ? 19.168 7.466 -8.531 1.00 93.56 89 HIS A C 1
ATOM 703 O O . HIS A 1 89 ? 18.015 7.097 -8.334 1.00 93.56 89 HIS A O 1
ATOM 709 N N . PHE A 1 90 ? 19.558 8.723 -8.290 1.00 95.06 90 PHE A N 1
ATOM 710 C CA . PHE A 1 90 ? 18.604 9.726 -7.820 1.00 95.06 90 PHE A CA 1
ATOM 711 C C . PHE A 1 90 ? 17.466 9.938 -8.828 1.00 95.06 90 PHE A C 1
ATOM 713 O O . PHE A 1 90 ? 16.311 10.045 -8.421 1.00 95.06 90 PHE A O 1
ATOM 720 N N . GLN A 1 91 ? 17.777 9.949 -10.131 1.00 93.81 91 GLN A N 1
ATOM 721 C CA . GLN A 1 91 ? 16.776 10.000 -11.197 1.00 93.81 91 GLN A CA 1
ATOM 722 C C . GLN A 1 91 ? 15.931 8.720 -11.253 1.00 93.81 91 GLN A C 1
ATOM 724 O O . GLN A 1 91 ? 14.716 8.801 -11.405 1.00 93.81 91 GLN A O 1
ATOM 729 N N . ASP A 1 92 ? 16.548 7.547 -11.097 1.00 92.44 92 ASP A N 1
ATOM 730 C CA . ASP A 1 92 ? 15.840 6.265 -11.144 1.00 92.44 92 ASP A CA 1
ATOM 731 C C . ASP A 1 92 ? 14.777 6.112 -10.040 1.00 92.44 92 ASP A C 1
ATOM 733 O O . ASP A 1 92 ? 13.688 5.568 -10.270 1.00 92.44 92 ASP A O 1
ATOM 737 N N . LEU A 1 93 ? 15.083 6.642 -8.852 1.00 92.25 93 LEU A N 1
ATOM 738 C CA . LEU A 1 93 ? 14.196 6.651 -7.689 1.00 92.25 93 LEU A CA 1
ATOM 739 C C . LEU A 1 93 ? 13.046 7.659 -7.804 1.00 92.25 93 LEU A C 1
ATOM 741 O O . LEU A 1 93 ? 12.131 7.611 -6.984 1.00 92.25 93 LEU A O 1
ATOM 745 N N . GLN A 1 94 ? 13.042 8.542 -8.807 1.00 91.81 94 GLN A N 1
ATOM 746 C CA . GLN A 1 94 ? 11.899 9.425 -9.025 1.00 91.81 94 GLN A CA 1
ATOM 747 C C . GLN A 1 94 ? 10.696 8.640 -9.573 1.00 91.81 94 GLN A C 1
ATOM 749 O O . GLN A 1 94 ? 10.867 7.707 -10.379 1.00 91.81 94 GLN A O 1
ATOM 754 N N . PRO A 1 95 ? 9.470 8.993 -9.146 1.00 91.00 95 PRO A N 1
ATOM 755 C CA . PRO A 1 95 ? 8.266 8.425 -9.726 1.00 91.00 95 PRO A CA 1
ATOM 756 C C . PRO A 1 95 ? 8.177 8.833 -11.198 1.00 91.00 95 PRO A C 1
ATOM 758 O O . PRO A 1 95 ? 8.345 9.999 -11.548 1.00 91.00 95 PRO A O 1
ATOM 761 N N . ASP A 1 96 ? 7.907 7.852 -12.051 1.00 92.25 96 ASP A N 1
ATOM 762 C CA . ASP A 1 96 ? 7.633 8.060 -13.469 1.00 92.25 96 ASP A CA 1
ATOM 763 C C . ASP A 1 96 ? 6.147 7.798 -13.698 1.00 92.25 96 ASP A C 1
ATOM 765 O O . ASP A 1 96 ? 5.704 6.651 -13.647 1.00 92.25 96 ASP A O 1
ATOM 769 N N . LEU A 1 97 ? 5.368 8.866 -13.872 1.00 92.81 97 LEU A N 1
ATOM 770 C CA . LEU A 1 97 ? 3.915 8.767 -14.017 1.00 92.81 97 LEU A CA 1
ATOM 771 C C . LEU A 1 97 ? 3.502 8.159 -15.364 1.00 92.81 97 LEU A C 1
ATOM 773 O O . LEU A 1 97 ? 2.405 7.609 -15.457 1.00 92.81 97 LEU A O 1
ATOM 777 N N . ASP A 1 98 ? 4.392 8.191 -16.357 1.00 91.81 98 ASP A N 1
ATOM 778 C CA . ASP A 1 98 ? 4.146 7.695 -17.711 1.00 91.81 98 ASP A CA 1
ATOM 779 C C . ASP A 1 98 ? 4.599 6.235 -17.889 1.00 91.81 98 ASP A C 1
ATOM 781 O O . ASP A 1 98 ? 4.491 5.664 -18.973 1.00 91.81 98 ASP A O 1
ATOM 785 N N . ASN A 1 99 ? 5.033 5.573 -16.809 1.00 91.19 99 ASN A N 1
ATOM 786 C CA . ASN A 1 99 ? 5.513 4.188 -16.827 1.00 91.19 99 ASN A CA 1
ATOM 787 C C . ASN A 1 99 ? 4.417 3.116 -17.011 1.00 91.19 99 ASN A C 1
ATOM 789 O O . ASN A 1 99 ? 4.686 1.932 -16.816 1.00 91.19 99 ASN A O 1
ATOM 793 N N . GLY A 1 100 ? 3.173 3.513 -17.295 1.00 92.88 100 GLY A N 1
ATOM 794 C CA . GLY A 1 100 ? 2.010 2.623 -17.410 1.00 92.88 100 GLY A CA 1
ATOM 795 C C . GLY A 1 100 ? 1.432 2.129 -16.076 1.00 92.88 100 GLY A C 1
ATOM 796 O O . GLY A 1 100 ? 0.315 1.615 -16.055 1.00 92.88 100 GLY A O 1
ATOM 797 N N . ALA A 1 101 ? 2.139 2.327 -14.960 1.00 94.56 101 ALA A N 1
ATOM 798 C CA . ALA A 1 101 ? 1.731 1.957 -13.602 1.00 94.56 101 ALA A CA 1
ATOM 799 C C . ALA A 1 101 ? 1.477 3.184 -12.702 1.00 94.56 101 ALA A C 1
ATOM 801 O O . ALA A 1 101 ? 1.512 3.066 -11.475 1.00 94.56 101 ALA A O 1
ATOM 802 N N . PHE A 1 102 ? 1.258 4.364 -13.296 1.00 92.81 102 PHE A N 1
ATOM 803 C CA . PHE A 1 102 ? 0.964 5.625 -12.602 1.00 92.81 102 PHE A CA 1
ATOM 804 C C . PHE A 1 102 ? 1.992 5.990 -11.513 1.00 92.81 102 PHE A C 1
ATOM 806 O O . PHE A 1 102 ? 1.628 6.444 -10.428 1.00 92.81 102 PHE A O 1
ATOM 813 N N . GLY A 1 103 ? 3.284 5.755 -11.769 1.00 93.25 103 GLY A N 1
ATOM 814 C CA . GLY A 1 103 ? 4.353 6.005 -10.794 1.00 93.25 103 GLY A CA 1
ATOM 815 C C . GLY A 1 103 ? 4.726 4.804 -9.923 1.00 93.25 103 GLY A C 1
ATOM 816 O O . GLY A 1 103 ? 5.620 4.914 -9.086 1.00 93.25 103 GLY A O 1
ATOM 817 N N . GLY A 1 104 ? 4.097 3.640 -10.109 1.00 92.12 104 GLY A N 1
ATOM 818 C CA . GLY A 1 104 ? 4.451 2.422 -9.380 1.00 92.12 104 GLY A CA 1
ATOM 819 C C . GLY A 1 104 ? 5.898 1.984 -9.640 1.00 92.12 104 GLY A C 1
ATOM 820 O O . GLY A 1 104 ? 6.290 1.769 -10.782 1.00 92.12 104 GLY A O 1
ATOM 821 N N . HIS A 1 105 ? 6.702 1.796 -8.589 1.00 92.19 105 HIS A N 1
ATOM 822 C CA . HIS A 1 105 ? 8.129 1.460 -8.730 1.00 92.19 105 HIS A CA 1
ATOM 823 C C . HIS A 1 105 ? 8.420 -0.036 -8.908 1.00 92.19 105 HIS A C 1
ATOM 825 O O . HIS A 1 105 ? 9.425 -0.398 -9.517 1.00 92.19 105 HIS A O 1
ATOM 831 N N . ILE A 1 106 ? 7.556 -0.921 -8.402 1.00 94.00 106 ILE A N 1
ATOM 832 C CA . ILE A 1 106 ? 7.801 -2.375 -8.440 1.00 94.00 106 ILE A CA 1
ATOM 833 C C . ILE A 1 106 ? 7.830 -2.901 -9.881 1.00 94.00 106 ILE A C 1
ATOM 835 O O . ILE A 1 106 ? 8.611 -3.802 -10.183 1.00 94.00 106 ILE A O 1
ATOM 839 N N . CYS A 1 107 ? 7.068 -2.293 -10.794 1.00 93.00 107 CYS A N 1
ATOM 840 C CA . CYS A 1 107 ? 7.100 -2.666 -12.207 1.00 93.00 107 CYS A CA 1
ATOM 841 C C . CYS A 1 107 ? 8.495 -2.475 -12.827 1.00 93.00 107 CYS A C 1
ATOM 843 O O . CYS A 1 107 ? 8.976 -3.365 -13.527 1.00 93.00 107 CYS A O 1
ATOM 845 N N . LYS A 1 108 ? 9.209 -1.387 -12.481 1.00 93.06 108 LYS A N 1
ATOM 846 C CA . LYS A 1 108 ? 10.593 -1.140 -12.928 1.00 93.06 108 LYS A CA 1
ATOM 847 C C . LYS A 1 108 ? 11.506 -2.304 -12.530 1.00 93.06 108 LYS A C 1
ATOM 849 O O . LYS A 1 108 ? 12.327 -2.746 -13.331 1.00 93.06 108 LYS A O 1
ATOM 854 N N . LEU A 1 109 ? 11.349 -2.821 -11.308 1.00 93.00 109 LEU A N 1
ATOM 855 C CA . LEU A 1 109 ? 12.122 -3.962 -10.812 1.00 93.00 109 LEU A CA 1
ATOM 856 C C . LEU A 1 109 ? 11.803 -5.241 -11.598 1.00 93.00 109 LEU A C 1
ATOM 858 O O . LEU A 1 109 ? 12.723 -5.935 -12.029 1.00 93.00 109 LEU A O 1
ATOM 862 N N . LEU A 1 110 ? 10.518 -5.532 -11.823 1.00 93.19 110 LEU A N 1
ATOM 863 C CA . LEU A 1 110 ? 10.088 -6.723 -12.560 1.00 93.19 110 LEU A CA 1
ATOM 864 C C . LEU A 1 110 ? 10.576 -6.712 -14.011 1.00 93.19 110 LEU A C 1
ATOM 866 O O . LEU A 1 110 ? 11.105 -7.720 -14.474 1.00 93.19 110 LEU A O 1
ATOM 870 N N . PHE A 1 111 ? 10.488 -5.574 -14.703 1.00 91.19 111 PHE A N 1
ATOM 871 C CA . PHE A 1 111 ? 10.990 -5.449 -16.073 1.00 91.19 111 PHE A CA 1
ATOM 872 C C . PHE A 1 111 ? 12.512 -5.587 -16.168 1.00 91.19 111 PHE A C 1
ATOM 874 O O . PHE A 1 111 ? 13.012 -6.157 -17.134 1.00 91.19 111 PHE A O 1
ATOM 881 N N . ARG A 1 112 ? 13.263 -5.112 -15.166 1.00 91.88 112 ARG A N 1
ATOM 882 C CA . ARG A 1 112 ? 14.731 -5.243 -15.137 1.00 91.88 112 ARG A CA 1
ATOM 883 C C . ARG A 1 112 ? 15.201 -6.655 -14.831 1.00 91.88 112 ARG A C 1
ATOM 885 O O . ARG A 1 112 ? 16.156 -7.118 -15.447 1.00 91.88 112 ARG A O 1
ATOM 892 N N . LEU A 1 113 ? 14.569 -7.316 -13.863 1.00 92.50 113 LEU A N 1
ATOM 893 C CA . LEU A 1 113 ? 14.985 -8.646 -13.412 1.00 92.50 113 LEU A CA 1
ATOM 894 C C . LEU A 1 113 ? 14.431 -9.765 -14.296 1.00 92.50 113 LEU A C 1
ATOM 896 O O . LEU A 1 113 ? 15.072 -10.804 -14.442 1.00 92.50 113 LEU A O 1
ATOM 900 N N . PHE A 1 114 ? 13.270 -9.549 -14.916 1.00 89.25 114 PHE A N 1
ATOM 901 C CA . PHE A 1 114 ? 12.592 -10.537 -15.752 1.00 89.25 114 PHE A CA 1
ATOM 902 C C . PHE A 1 114 ? 12.183 -9.958 -17.119 1.00 89.25 114 PHE A C 1
ATOM 904 O O . PHE A 1 114 ? 11.027 -10.106 -17.524 1.00 89.25 114 PHE A O 1
ATOM 911 N N . PRO A 1 115 ? 13.118 -9.364 -17.889 1.00 83.38 115 PRO A N 1
ATOM 912 C CA . PRO A 1 115 ? 12.809 -8.758 -19.191 1.00 83.38 115 PRO A CA 1
ATOM 913 C C . PRO A 1 115 ? 12.270 -9.783 -20.197 1.00 83.38 115 PRO A C 1
ATOM 915 O O . PRO A 1 115 ? 11.619 -9.434 -21.173 1.00 83.38 115 PRO A O 1
ATOM 918 N N . GLY A 1 116 ? 12.549 -11.065 -19.949 1.00 84.62 116 GLY A N 1
ATOM 919 C CA . GLY A 1 116 ? 12.078 -12.193 -20.734 1.00 84.62 116 GLY A CA 1
ATOM 920 C C . GLY A 1 116 ? 10.748 -12.804 -20.274 1.00 84.62 116 GLY A C 1
ATOM 921 O O . GLY A 1 116 ? 10.450 -13.915 -20.693 1.00 84.62 116 GLY A O 1
ATOM 922 N N . HIS A 1 117 ? 9.981 -12.163 -19.392 1.00 86.88 117 HIS A N 1
ATOM 923 C CA . HIS A 1 117 ? 8.726 -12.737 -18.873 1.00 86.88 117 HIS A CA 1
ATOM 924 C C . HIS A 1 117 ? 7.522 -11.801 -18.993 1.00 86.88 117 HIS A C 1
ATOM 926 O O . HIS A 1 117 ? 6.383 -12.252 -18.885 1.00 86.88 117 HIS A O 1
ATOM 932 N N . TYR A 1 118 ? 7.761 -10.511 -19.230 1.00 87.62 118 TYR A N 1
ATOM 933 C CA . TYR A 1 118 ? 6.718 -9.499 -19.294 1.00 87.62 118 TYR A CA 1
ATOM 934 C C . TYR A 1 118 ? 6.864 -8.665 -20.563 1.00 87.62 118 TYR A C 1
ATOM 936 O O . TYR A 1 118 ? 7.956 -8.206 -20.892 1.00 87.62 118 TYR A O 1
ATOM 944 N N . THR A 1 119 ? 5.750 -8.442 -21.256 1.00 88.50 119 THR A N 1
ATOM 945 C CA . THR A 1 119 ? 5.638 -7.363 -22.241 1.00 88.50 119 THR A CA 1
ATOM 946 C C . THR A 1 119 ? 5.524 -6.025 -21.511 1.00 88.50 119 THR A C 1
ATOM 9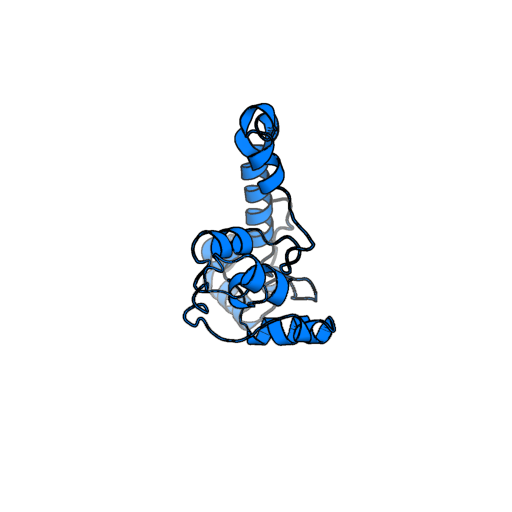48 O O . THR A 1 119 ? 5.091 -5.987 -20.359 1.00 88.50 119 THR A O 1
ATOM 951 N N . TYR A 1 120 ? 5.914 -4.925 -22.160 1.00 88.44 120 TYR A N 1
ATOM 952 C CA . TYR A 1 120 ? 5.943 -3.593 -21.533 1.00 88.44 120 TYR A CA 1
ATOM 953 C C . TYR A 1 120 ? 4.573 -3.140 -20.985 1.00 88.44 120 TYR A C 1
ATOM 955 O O . TYR A 1 120 ? 4.514 -2.360 -20.043 1.00 88.44 120 TYR A O 1
ATOM 963 N N . ASP A 1 121 ? 3.486 -3.653 -21.561 1.00 92.75 121 ASP A N 1
ATOM 964 C CA . ASP A 1 121 ? 2.082 -3.376 -21.252 1.00 92.75 121 ASP A CA 1
ATOM 965 C C . ASP A 1 121 ? 1.440 -4.425 -20.320 1.00 92.75 121 ASP A C 1
ATOM 967 O O . ASP A 1 121 ? 0.223 -4.441 -20.123 1.00 92.75 121 ASP A O 1
ATOM 971 N N . SER A 1 122 ? 2.230 -5.341 -19.753 1.00 93.19 122 SER A N 1
ATOM 972 C CA . SER A 1 122 ? 1.708 -6.448 -18.950 1.00 93.19 122 SER A CA 1
ATOM 973 C C . SER A 1 122 ? 1.103 -5.977 -17.624 1.00 93.19 122 SER A C 1
ATOM 975 O O . SER A 1 122 ? 1.808 -5.461 -16.753 1.00 93.19 122 SER A O 1
ATOM 977 N N . VAL A 1 123 ? -0.180 -6.280 -17.398 1.00 95.38 123 VAL A N 1
ATOM 978 C CA . VAL A 1 123 ? -0.871 -5.997 -16.122 1.00 95.38 123 VAL A CA 1
ATOM 979 C C . VAL A 1 123 ? -0.200 -6.691 -14.935 1.00 95.38 123 VAL A C 1
ATOM 981 O O . VAL A 1 123 ? -0.155 -6.134 -13.841 1.00 95.38 123 VAL A O 1
ATOM 984 N N . TYR A 1 124 ? 0.386 -7.872 -15.148 1.00 93.31 124 TYR A N 1
ATOM 985 C CA . TYR A 1 124 ? 1.086 -8.617 -14.099 1.00 93.31 124 TYR A CA 1
ATOM 986 C C . TYR A 1 124 ? 2.379 -7.930 -13.644 1.00 93.31 124 TYR A C 1
ATOM 988 O O . TYR A 1 124 ? 2.749 -8.056 -12.480 1.00 93.31 124 TYR A O 1
ATOM 996 N N . ALA A 1 125 ? 3.058 -7.198 -14.533 1.00 93.69 125 ALA A N 1
ATOM 997 C CA . ALA A 1 125 ? 4.243 -6.420 -14.176 1.00 93.69 125 ALA A CA 1
ATOM 998 C C . ALA A 1 125 ? 3.882 -5.033 -13.638 1.00 93.69 125 ALA A C 1
ATOM 1000 O O . ALA A 1 125 ? 4.483 -4.575 -12.667 1.00 93.69 125 ALA A O 1
ATOM 1001 N N . LEU A 1 126 ? 2.912 -4.367 -14.268 1.00 95.00 126 LEU A N 1
ATOM 1002 C CA . LEU A 1 126 ? 2.514 -3.000 -13.934 1.00 95.00 126 LEU A CA 1
ATOM 1003 C C . LEU A 1 126 ? 1.740 -2.934 -12.607 1.00 95.00 126 LEU A C 1
ATOM 1005 O O . LEU A 1 126 ? 1.955 -2.009 -11.826 1.00 95.00 126 LEU A O 1
ATOM 1009 N N . PHE A 1 127 ? 0.923 -3.948 -12.295 1.00 94.94 127 PHE A N 1
ATOM 1010 C CA . PHE A 1 127 ? 0.078 -4.000 -11.093 1.00 94.94 127 PHE A CA 1
ATOM 1011 C C . PHE A 1 127 ? 0.200 -5.339 -10.326 1.00 94.94 127 PHE A C 1
ATOM 1013 O O . PHE A 1 127 ? -0.799 -6.029 -10.100 1.00 94.94 127 PHE A O 1
ATOM 1020 N N . PRO A 1 128 ? 1.406 -5.720 -9.859 1.00 92.56 128 PRO A N 1
ATOM 1021 C CA . PRO A 1 128 ? 1.725 -7.087 -9.417 1.00 92.56 128 PRO A CA 1
ATOM 1022 C C . PRO A 1 128 ? 1.025 -7.543 -8.128 1.00 92.56 128 PRO A C 1
ATOM 1024 O O . PRO A 1 128 ? 0.992 -8.735 -7.836 1.00 92.56 128 PRO A O 1
ATOM 1027 N N . PHE A 1 129 ? 0.466 -6.614 -7.349 1.00 91.44 129 PHE A N 1
ATOM 1028 C CA . PHE A 1 129 ? -0.233 -6.902 -6.088 1.00 91.44 129 PHE A CA 1
ATOM 1029 C C . PHE A 1 129 ? -1.750 -6.724 -6.189 1.00 91.44 129 PHE A C 1
ATOM 1031 O O . PHE A 1 129 ? -2.435 -6.581 -5.179 1.00 91.44 129 PHE A O 1
ATOM 1038 N N . THR A 1 130 ? -2.277 -6.707 -7.411 1.00 89.19 130 THR A N 1
ATOM 1039 C CA . THR A 1 130 ? -3.709 -6.574 -7.677 1.00 89.19 130 THR A CA 1
ATOM 1040 C C . THR A 1 130 ? -4.238 -7.818 -8.373 1.00 89.19 130 THR A C 1
ATOM 1042 O O . THR A 1 130 ? -3.503 -8.525 -9.062 1.00 89.19 130 THR A O 1
ATOM 1045 N N . ASN A 1 131 ? -5.530 -8.095 -8.199 1.00 91.88 131 ASN A N 1
ATOM 1046 C CA . ASN A 1 131 ? -6.199 -9.091 -9.022 1.00 91.88 131 ASN A CA 1
ATOM 1047 C C . ASN A 1 131 ? -6.364 -8.521 -10.451 1.00 91.88 131 ASN A C 1
ATOM 1049 O O . ASN A 1 131 ? -6.955 -7.445 -10.582 1.00 91.88 131 ASN A O 1
ATOM 1053 N N . PRO A 1 132 ? -5.900 -9.220 -11.508 1.00 93.19 132 PRO A N 1
ATOM 1054 C CA . PRO A 1 132 ? -6.047 -8.769 -12.891 1.00 93.19 132 PRO A CA 1
ATOM 1055 C C . PRO A 1 132 ? -7.484 -8.429 -13.306 1.00 93.19 132 PRO A C 1
ATOM 1057 O O . PRO A 1 132 ? -7.671 -7.483 -14.065 1.00 93.19 132 PRO A O 1
ATOM 1060 N N . ASP A 1 133 ? -8.492 -9.142 -12.797 1.00 94.50 133 ASP A N 1
ATOM 1061 C CA . ASP A 1 133 ? -9.902 -8.883 -13.120 1.00 94.50 133 ASP A CA 1
ATOM 1062 C C . ASP A 1 133 ? -10.380 -7.559 -12.508 1.00 94.50 133 ASP A C 1
ATOM 1064 O O . ASP A 1 133 ? -11.059 -6.765 -13.160 1.00 94.50 133 ASP A O 1
ATOM 1068 N N . THR A 1 134 ? -9.957 -7.270 -11.273 1.00 92.25 134 THR A N 1
ATOM 1069 C CA . THR A 1 134 ? -10.211 -5.975 -10.629 1.00 92.25 134 THR A CA 1
ATOM 1070 C C . THR A 1 134 ? -9.526 -4.851 -11.398 1.00 92.25 134 THR A C 1
ATOM 1072 O O . THR A 1 134 ? -10.133 -3.810 -11.647 1.00 92.25 134 THR A O 1
ATOM 1075 N N . THR A 1 135 ? -8.275 -5.067 -11.806 1.00 94.19 135 THR A N 1
ATOM 1076 C CA . THR A 1 135 ? -7.504 -4.084 -12.572 1.00 94.19 135 THR A CA 1
ATOM 1077 C C . THR A 1 135 ? -8.122 -3.831 -13.938 1.00 94.19 135 THR A C 1
ATOM 1079 O O . THR A 1 135 ? -8.235 -2.672 -14.326 1.00 94.19 135 THR A O 1
ATOM 1082 N N . ARG A 1 136 ? -8.627 -4.867 -14.623 1.00 95.94 136 ARG A N 1
ATOM 1083 C CA . ARG A 1 136 ? -9.393 -4.705 -15.865 1.00 95.94 136 ARG A CA 1
ATOM 1084 C C . ARG A 1 136 ? -10.570 -3.759 -15.666 1.00 95.94 136 ARG A C 1
ATOM 1086 O O . ARG A 1 136 ? -10.650 -2.749 -16.352 1.00 95.94 136 ARG A O 1
ATOM 1093 N N . GLY A 1 137 ? -11.411 -4.019 -14.664 1.00 94.94 137 GLY A N 1
ATOM 1094 C CA . GLY A 1 137 ? -12.571 -3.169 -14.388 1.00 94.94 137 GLY A CA 1
ATOM 1095 C C . GLY A 1 137 ? -12.211 -1.720 -14.028 1.00 94.94 137 GLY A C 1
ATOM 1096 O O . GLY A 1 137 ? -12.997 -0.809 -14.281 1.00 94.94 137 GLY A O 1
ATOM 1097 N N . ILE A 1 138 ? -11.031 -1.472 -13.448 1.00 93.06 138 ILE A N 1
ATOM 1098 C CA . ILE A 1 138 ? -10.526 -0.109 -13.208 1.00 93.06 138 ILE A CA 1
ATOM 1099 C C . ILE A 1 138 ? -10.082 0.541 -14.525 1.00 93.06 138 ILE A C 1
ATOM 1101 O O . ILE A 1 138 ? -10.470 1.673 -14.806 1.00 93.06 138 ILE A O 1
ATOM 1105 N N . LEU A 1 139 ? -9.299 -0.164 -15.342 1.00 95.62 139 LEU A N 1
ATOM 1106 C CA . LEU A 1 139 ? -8.785 0.351 -16.614 1.00 95.62 139 LEU A CA 1
ATOM 1107 C C . LEU A 1 139 ? -9.901 0.602 -17.641 1.00 95.62 139 LEU A C 1
ATOM 1109 O O . LEU A 1 139 ? -9.830 1.578 -18.389 1.00 95.62 139 LEU A O 1
ATOM 1113 N N . GLU A 1 140 ? -10.957 -0.216 -17.634 1.00 97.12 140 GLU A N 1
ATOM 1114 C CA . GLU A 1 140 ? -12.171 -0.005 -18.433 1.00 97.12 140 GLU A CA 1
ATOM 1115 C C . GLU A 1 140 ? -12.868 1.302 -18.038 1.00 97.12 140 GLU A C 1
ATOM 1117 O O . GLU A 1 140 ? -13.183 2.118 -18.901 1.00 97.12 140 GLU A O 1
ATOM 1122 N N . LYS A 1 141 ? -13.039 1.565 -16.733 1.00 95.19 141 LYS A N 1
ATOM 1123 C CA . LYS A 1 141 ? -13.613 2.834 -16.240 1.00 95.19 141 LYS A CA 1
ATOM 1124 C C . LYS A 1 141 ? -12.776 4.050 -16.632 1.00 95.19 141 LYS A C 1
ATOM 1126 O O . LYS A 1 141 ? -13.325 5.127 -16.852 1.00 95.19 141 LYS A O 1
ATOM 1131 N N . LEU A 1 142 ? -11.458 3.876 -16.713 1.00 94.38 142 LEU A N 1
ATOM 1132 C CA . LEU A 1 142 ? -10.523 4.905 -17.164 1.00 94.38 142 LEU A CA 1
ATOM 1133 C C . LEU A 1 142 ? -10.465 5.039 -18.697 1.00 94.38 142 LEU A C 1
ATOM 1135 O O . LEU A 1 142 ? -9.853 5.986 -19.183 1.00 94.38 142 LEU A O 1
ATOM 1139 N N . ASN A 1 143 ? -11.118 4.148 -19.453 1.00 97.38 143 ASN A N 1
ATOM 1140 C CA . ASN A 1 143 ? -11.089 4.084 -20.919 1.00 97.38 143 ASN A CA 1
ATOM 1141 C C . ASN A 1 143 ? -9.669 3.949 -21.499 1.00 97.38 143 ASN A C 1
ATOM 1143 O O . ASN A 1 143 ? -9.311 4.634 -22.457 1.00 97.38 143 ASN A O 1
ATOM 1147 N N . ILE A 1 144 ? -8.847 3.098 -20.882 1.00 96.88 144 ILE A N 1
ATOM 1148 C CA . ILE A 1 144 ? -7.461 2.839 -21.311 1.00 96.88 144 ILE A CA 1
ATOM 1149 C C . ILE A 1 144 ? -7.102 1.349 -21.303 1.00 96.88 144 ILE A C 1
ATOM 1151 O O . ILE A 1 144 ? -5.930 1.011 -21.423 1.00 96.88 144 ILE A O 1
ATOM 1155 N N . GLU A 1 145 ? -8.078 0.461 -21.103 1.00 96.94 145 GLU A N 1
ATOM 1156 C CA . GLU A 1 145 ? -7.872 -0.991 -21.002 1.00 96.94 145 GLU A CA 1
ATOM 1157 C C . GLU A 1 145 ? -7.190 -1.588 -22.239 1.00 96.94 145 GLU A C 1
ATOM 1159 O O . GLU A 1 145 ? -6.334 -2.459 -22.101 1.00 96.94 145 GLU A O 1
ATOM 1164 N N . ASP A 1 146 ? -7.464 -1.023 -23.414 1.00 96.38 146 ASP A N 1
ATOM 1165 C CA . ASP A 1 146 ? -6.878 -1.387 -24.705 1.00 96.38 146 ASP A CA 1
ATOM 1166 C C . ASP A 1 146 ? -5.351 -1.209 -24.766 1.00 96.38 146 ASP A C 1
ATOM 1168 O O . ASP A 1 146 ? -4.688 -1.788 -25.625 1.00 96.38 146 ASP A O 1
ATOM 1172 N N . ARG A 1 147 ? -4.778 -0.432 -23.840 1.00 95.69 147 ARG A N 1
ATOM 1173 C CA . ARG A 1 147 ? -3.332 -0.190 -23.738 1.00 95.69 147 ARG A CA 1
ATOM 1174 C C . ARG A 1 147 ? -2.594 -1.245 -22.918 1.00 95.69 147 ARG A C 1
ATOM 1176 O O . ARG A 1 147 ? -1.387 -1.104 -22.736 1.00 95.69 147 ARG A O 1
ATOM 1183 N N . TYR A 1 148 ? -3.302 -2.240 -22.383 1.00 96.12 148 TYR A N 1
ATOM 1184 C CA . TYR A 1 148 ? -2.759 -3.207 -21.436 1.00 96.12 148 TYR A CA 1
ATOM 1185 C C . TYR A 1 148 ? -2.982 -4.651 -21.883 1.00 96.12 148 TYR A C 1
ATOM 1187 O O . TYR A 1 148 ? -4.054 -5.041 -22.344 1.00 96.12 148 TYR A O 1
ATOM 1195 N N . SER A 1 149 ? -1.977 -5.492 -21.644 1.00 93.06 149 SER A N 1
ATOM 1196 C CA . SER A 1 149 ? -2.049 -6.930 -21.889 1.00 93.06 149 SER A CA 1
ATOM 1197 C C . SER A 1 149 ? -2.366 -7.691 -20.605 1.00 93.06 149 SER A C 1
ATOM 1199 O O . SER A 1 149 ? -1.634 -7.650 -19.612 1.00 93.06 149 SER A O 1
ATOM 1201 N N . PHE A 1 150 ? -3.445 -8.471 -20.659 1.00 93.38 150 PHE A N 1
ATOM 1202 C CA . PHE A 1 150 ? -3.866 -9.395 -19.598 1.00 93.38 150 PHE A CA 1
ATOM 1203 C C . PHE A 1 150 ? -3.372 -10.824 -19.831 1.00 93.38 150 PHE A C 1
ATOM 1205 O O . PHE A 1 150 ? -3.784 -11.760 -19.137 1.00 93.38 150 PHE A O 1
ATOM 1212 N N . THR A 1 151 ? -2.492 -11.009 -20.815 1.00 88.62 151 THR A N 1
ATOM 1213 C CA . THR A 1 151 ? -1.874 -12.302 -21.090 1.00 88.62 151 THR A CA 1
ATOM 1214 C C . THR A 1 151 ? -1.037 -12.707 -19.883 1.00 88.62 151 THR A C 1
ATOM 1216 O O . THR A 1 151 ? -0.198 -11.942 -19.406 1.00 88.62 151 THR A O 1
ATOM 1219 N N . LYS A 1 152 ? -1.291 -13.911 -19.360 1.00 85.19 152 LYS A N 1
ATOM 1220 C CA . LYS A 1 152 ? -0.495 -14.481 -18.268 1.00 85.19 152 LYS A CA 1
ATOM 1221 C C . LYS A 1 152 ? 0.964 -14.615 -18.692 1.00 85.19 152 LYS A C 1
ATOM 1223 O O . LYS A 1 152 ? 1.261 -14.737 -19.880 1.00 85.19 152 LYS A O 1
ATOM 1228 N N . LEU A 1 153 ? 1.843 -14.648 -17.690 1.00 74.88 153 LEU A N 1
ATOM 1229 C CA . LEU A 1 153 ? 3.262 -14.966 -17.831 1.00 74.88 153 LEU A CA 1
ATOM 1230 C C . LEU A 1 153 ? 3.470 -16.075 -18.869 1.00 74.88 153 LEU A C 1
ATOM 1232 O O . LEU A 1 153 ? 3.067 -17.222 -18.676 1.00 74.88 153 LEU A O 1
ATOM 1236 N N . SER A 1 154 ? 4.090 -15.699 -19.976 1.00 66.62 154 SER A N 1
ATOM 1237 C CA . SER A 1 154 ? 4.542 -16.597 -21.029 1.00 66.62 154 SER A CA 1
ATOM 1238 C C . SER A 1 154 ? 6.026 -16.324 -21.251 1.00 66.62 154 SER A C 1
ATOM 1240 O O . SER A 1 154 ? 6.538 -15.283 -20.836 1.00 66.62 154 SER A O 1
ATOM 1242 N N . HIS A 1 155 ? 6.753 -17.279 -21.831 1.00 66.31 155 HIS A N 1
ATOM 1243 C CA . HIS A 1 155 ? 8.149 -17.023 -22.187 1.00 66.31 155 HIS A CA 1
ATOM 1244 C C . HIS A 1 155 ? 8.180 -15.830 -23.140 1.00 66.31 155 HIS A C 1
ATOM 1246 O O . HIS A 1 155 ? 7.413 -15.815 -24.106 1.00 66.31 155 HIS A O 1
ATOM 1252 N N . ALA A 1 156 ? 9.032 -14.838 -22.876 1.00 60.19 156 ALA A N 1
ATOM 1253 C CA . ALA A 1 156 ? 9.121 -13.700 -23.773 1.00 60.19 156 ALA A CA 1
ATOM 1254 C C . ALA A 1 156 ? 9.459 -14.167 -25.185 1.00 60.19 156 ALA A C 1
ATOM 1256 O O . ALA A 1 156 ? 10.209 -15.139 -25.360 1.00 60.19 156 ALA A O 1
ATOM 1257 N N . PRO A 1 157 ? 8.965 -13.434 -26.195 1.00 62.28 157 PRO A N 1
ATOM 1258 C CA . PRO A 1 157 ? 9.476 -13.584 -27.542 1.00 62.28 157 PRO A CA 1
ATOM 1259 C C . PRO A 1 157 ? 11.005 -13.466 -27.512 1.00 62.28 157 PRO A C 1
ATOM 1261 O O . PRO A 1 157 ? 11.566 -12.573 -26.872 1.00 62.28 157 PRO A O 1
ATOM 1264 N N . GLN A 1 158 ? 11.692 -14.404 -28.165 1.00 65.50 158 GLN A N 1
ATOM 1265 C CA . GLN A 1 158 ? 13.145 -14.356 -28.238 1.00 65.50 158 GLN A CA 1
ATOM 1266 C C . GLN A 1 158 ? 13.570 -13.085 -28.973 1.00 65.50 158 GLN A C 1
ATOM 1268 O O . GLN A 1 158 ? 13.142 -12.843 -30.101 1.00 65.50 158 GLN A O 1
ATOM 1273 N N . TRP A 1 159 ? 14.427 -12.283 -28.337 1.00 68.62 159 TRP A N 1
ATOM 1274 C CA . TRP A 1 159 ? 15.050 -11.138 -28.988 1.00 68.62 159 TRP A CA 1
ATOM 1275 C C . TRP A 1 159 ? 15.847 -11.628 -30.199 1.00 68.62 159 TRP A C 1
ATOM 1277 O O . TRP A 1 159 ? 16.862 -12.313 -30.053 1.00 68.62 159 TRP A O 1
ATOM 1287 N N . VAL A 1 160 ? 15.397 -11.274 -31.403 1.00 74.69 160 VAL A N 1
ATOM 1288 C CA . VAL A 1 160 ? 16.145 -11.551 -32.631 1.00 74.69 160 VAL A CA 1
ATOM 1289 C C . VAL A 1 160 ? 17.186 -10.453 -32.796 1.00 74.69 160 VAL A C 1
ATOM 1291 O O . VAL A 1 160 ? 16.858 -9.292 -33.037 1.00 74.69 160 VAL A O 1
ATOM 1294 N N . LYS A 1 161 ? 18.465 -10.810 -32.649 1.00 82.38 161 LYS A N 1
ATOM 1295 C CA . LYS A 1 161 ? 19.562 -9.871 -32.883 1.00 82.38 161 LYS A CA 1
ATOM 1296 C C . LYS A 1 161 ? 19.657 -9.569 -34.378 1.00 82.38 161 LYS A C 1
ATOM 1298 O O . LYS A 1 161 ? 20.108 -10.405 -35.156 1.00 82.38 161 LYS A O 1
ATOM 1303 N N . VAL A 1 162 ? 19.287 -8.353 -34.760 1.00 85.69 162 VAL A N 1
ATOM 1304 C CA . VAL A 1 162 ? 19.516 -7.836 -36.109 1.00 85.69 162 VAL A CA 1
ATOM 1305 C C . VAL A 1 162 ? 20.958 -7.341 -36.200 1.00 85.69 162 VAL A C 1
ATOM 1307 O O . VAL A 1 162 ? 21.344 -6.395 -35.518 1.00 85.69 162 VAL A O 1
ATOM 1310 N N . THR A 1 163 ? 21.785 -8.015 -36.997 1.00 91.38 163 THR A N 1
ATOM 1311 C CA . THR A 1 163 ? 23.219 -7.694 -37.146 1.00 91.38 163 THR A CA 1
ATOM 1312 C C . THR A 1 163 ? 23.561 -7.037 -38.479 1.00 91.38 163 THR A C 1
ATOM 1314 O O . THR A 1 163 ? 24.704 -6.631 -38.677 1.00 91.38 163 THR A O 1
ATOM 1317 N N . THR A 1 164 ? 22.596 -6.930 -39.394 1.00 93.38 164 THR A N 1
ATOM 1318 C CA . THR A 1 164 ? 22.799 -6.394 -40.741 1.00 93.38 164 THR A CA 1
ATOM 1319 C C . THR A 1 164 ? 22.154 -5.021 -40.894 1.00 93.38 164 THR A C 1
ATOM 1321 O O . THR A 1 164 ? 21.109 -4.735 -40.310 1.00 93.38 164 THR A O 1
ATOM 1324 N N . TYR A 1 165 ? 22.775 -4.176 -41.719 1.00 90.19 165 TYR A N 1
ATOM 1325 C CA . TYR A 1 165 ? 22.244 -2.858 -42.070 1.00 90.19 165 TYR A CA 1
ATOM 1326 C C . TYR A 1 165 ? 20.848 -2.954 -42.706 1.00 90.19 165 TYR A C 1
ATOM 1328 O O . TYR A 1 165 ? 19.933 -2.246 -42.291 1.00 90.19 165 TYR A O 1
ATOM 1336 N N . ASP A 1 166 ? 20.661 -3.885 -43.646 1.00 93.12 166 ASP A N 1
ATOM 1337 C CA . ASP A 1 166 ? 19.363 -4.104 -44.297 1.00 93.12 166 ASP A CA 1
ATOM 1338 C C . ASP A 1 166 ? 18.292 -4.563 -43.307 1.00 93.12 166 ASP A C 1
ATOM 1340 O O . ASP A 1 166 ? 17.151 -4.111 -43.374 1.00 93.12 166 ASP A O 1
ATOM 1344 N N . GLY A 1 167 ? 18.665 -5.410 -42.342 1.00 89.06 167 GLY A N 1
ATOM 1345 C CA . GLY A 1 167 ? 17.756 -5.828 -41.284 1.00 89.06 167 GLY A CA 1
ATOM 1346 C C . GLY A 1 167 ? 17.343 -4.660 -40.390 1.00 89.06 167 GLY A C 1
ATOM 1347 O O . GLY A 1 167 ? 16.178 -4.564 -40.022 1.00 89.06 167 GLY A O 1
ATOM 1348 N N . ALA A 1 168 ? 18.261 -3.741 -40.071 1.00 87.56 168 ALA A N 1
ATOM 1349 C CA . ALA A 1 168 ? 17.934 -2.560 -39.272 1.00 87.56 168 ALA A CA 1
ATOM 1350 C C . ALA A 1 168 ? 16.975 -1.624 -40.023 1.00 87.56 168 ALA A C 1
ATOM 1352 O O . ALA A 1 168 ? 16.015 -1.132 -39.438 1.00 87.56 168 ALA A O 1
ATOM 1353 N N . ARG A 1 169 ? 17.187 -1.440 -41.332 1.00 90.75 169 ARG A N 1
ATOM 1354 C CA . ARG A 1 169 ? 16.334 -0.617 -42.205 1.00 90.75 169 ARG A CA 1
ATOM 1355 C C . ARG A 1 169 ? 14.938 -1.208 -42.447 1.00 90.75 169 ARG A C 1
ATOM 1357 O O . ARG A 1 169 ? 14.059 -0.507 -42.923 1.00 90.75 169 ARG A O 1
ATOM 1364 N N . HIS A 1 170 ? 14.751 -2.501 -42.195 1.00 88.00 170 HIS A N 1
ATOM 1365 C CA . HIS A 1 170 ? 13.450 -3.160 -42.317 1.00 88.00 170 HIS A CA 1
ATOM 1366 C C . HIS A 1 170 ? 12.583 -3.005 -41.057 1.00 88.00 170 HIS A C 1
ATOM 1368 O O . HIS A 1 170 ? 11.363 -3.101 -41.141 1.00 88.00 170 HIS A O 1
ATOM 1374 N N . VAL A 1 171 ? 13.217 -2.809 -39.896 1.00 81.88 171 VAL A N 1
ATOM 1375 C CA . VAL A 1 171 ? 12.559 -2.761 -38.578 1.00 81.88 171 VAL A CA 1
ATOM 1376 C C . VAL A 1 171 ? 12.308 -1.321 -38.106 1.00 81.88 171 VAL A C 1
ATOM 1378 O O . VAL A 1 171 ? 11.370 -1.099 -37.342 1.00 81.88 171 VAL A O 1
ATOM 1381 N N . LEU A 1 172 ? 13.143 -0.369 -38.540 1.00 66.69 172 LEU A N 1
ATOM 1382 C CA . LEU A 1 172 ? 13.002 1.078 -38.319 1.00 66.69 172 LEU A CA 1
ATOM 1383 C C . LEU A 1 172 ? 12.237 1.742 -39.467 1.00 66.69 172 LEU A C 1
ATOM 1385 O O . LEU A 1 172 ? 11.435 2.654 -39.172 1.00 66.69 172 LEU A O 1
#

Foldseek 3Di:
DPDDDDFALCQQPVPPVLRVVCCVVQVGPVSDDPPCSQQRGDWADDDVVDPDTGHPVVVVVVVVVVCCVQVVDCCNPVVLDCVNQPPVVNVLPFFDCPQLLRRDNQLVVCCVVCVQWDDSQECCSSPVPDDLVVVLVVCVVVVNSVSHDPDHTDGHDDDDDDPDPVSVVVVD

Sequence (172 aa):
LGLKEYTDFTEWDPDKDIAETARRLYKHVDNLELYPGLMAEQPKPSREGSGLAPGYIISRAILSDAAALVRGDRFLTHDYNVATLTSYHFQDLQPDLDNGAFGGHICKLLFRLFPGHYTYDSVYALFPFTNPDTTRGILEKLNIEDRYSFTKLSHAPQWVKVTTYDGARHVL